Protein AF-W1X6B6-F1 (afdb_monomer)

Structure (mmCIF, N/CA/C/O backbone):
data_AF-W1X6B6-F1
#
_entry.id   AF-W1X6B6-F1
#
loop_
_atom_site.group_PDB
_atom_site.id
_atom_site.type_symbol
_atom_site.labe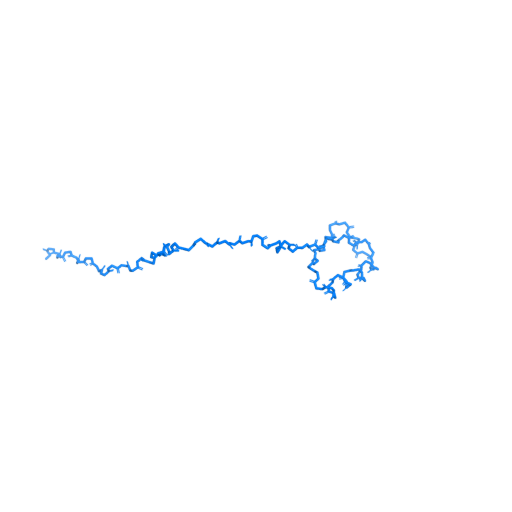l_atom_id
_atom_site.label_alt_id
_atom_site.label_comp_id
_atom_site.label_asym_id
_atom_site.label_entity_id
_atom_site.label_seq_id
_atom_site.pdbx_PDB_ins_code
_atom_site.Cartn_x
_atom_site.Cartn_y
_atom_site.Cartn_z
_atom_site.occupancy
_atom_site.B_iso_or_equiv
_atom_site.auth_seq_id
_atom_site.auth_comp_id
_atom_site.auth_asym_id
_atom_site.auth_atom_id
_atom_site.pdbx_PDB_model_num
ATOM 1 N N . THR A 1 1 ? 38.579 32.196 59.404 1.00 46.78 1 THR A N 1
ATOM 2 C CA . THR A 1 1 ? 38.306 30.844 58.859 1.00 46.78 1 THR A CA 1
ATOM 3 C C . THR A 1 1 ? 38.263 29.861 60.019 1.00 46.78 1 THR A C 1
ATOM 5 O O . THR A 1 1 ? 39.080 30.047 60.912 1.00 46.78 1 THR A O 1
ATOM 8 N N . PRO A 1 2 ? 37.341 28.874 60.070 1.00 46.19 2 PRO A N 1
ATOM 9 C CA . PRO A 1 2 ? 36.519 28.341 58.983 1.00 46.19 2 PRO A CA 1
ATOM 10 C C . PRO A 1 2 ? 35.006 28.624 59.103 1.00 46.19 2 PRO A C 1
ATOM 12 O O . PRO A 1 2 ? 34.505 29.135 60.098 1.00 46.19 2 PRO A O 1
ATOM 15 N N . VAL A 1 3 ? 34.341 28.335 57.987 1.00 39.78 3 VAL A N 1
ATOM 16 C CA . VAL A 1 3 ? 32.943 28.563 57.606 1.00 39.78 3 VAL A CA 1
ATOM 17 C C . VAL A 1 3 ? 32.000 27.609 58.342 1.00 39.78 3 VAL A C 1
ATOM 19 O O . VAL A 1 3 ? 32.225 26.402 58.336 1.00 39.78 3 VAL A O 1
ATOM 22 N N . ALA A 1 4 ? 30.931 28.147 58.937 1.00 48.66 4 ALA A N 1
ATOM 23 C CA . ALA A 1 4 ? 29.806 27.350 59.413 1.00 48.66 4 ALA A CA 1
ATOM 24 C C . ALA A 1 4 ? 28.989 26.857 58.210 1.00 48.66 4 ALA A C 1
ATOM 26 O O . ALA A 1 4 ? 28.508 27.637 57.388 1.00 48.66 4 ALA A O 1
ATOM 27 N N . THR A 1 5 ? 28.914 25.537 58.113 1.00 48.38 5 THR A N 1
ATOM 28 C CA . THR A 1 5 ? 28.314 24.733 57.054 1.00 48.38 5 THR A CA 1
ATOM 29 C C . THR A 1 5 ? 26.830 25.050 56.846 1.00 48.38 5 THR A C 1
ATOM 31 O O . THR A 1 5 ? 26.076 25.229 57.800 1.00 48.38 5 THR A O 1
ATOM 34 N N . ALA A 1 6 ? 26.433 25.113 55.574 1.00 47.22 6 ALA A N 1
ATOM 35 C CA . ALA A 1 6 ? 25.092 25.417 55.095 1.00 47.22 6 ALA A CA 1
ATOM 36 C C . ALA A 1 6 ? 24.004 24.484 55.663 1.00 47.22 6 ALA A C 1
ATOM 38 O O . ALA A 1 6 ? 24.179 23.267 55.732 1.00 47.22 6 ALA A O 1
ATOM 39 N N . ALA A 1 7 ? 22.855 25.070 56.007 1.00 52.44 7 ALA A N 1
ATOM 40 C CA . ALA A 1 7 ? 21.617 24.351 56.282 1.00 52.44 7 ALA A CA 1
ATOM 41 C C . ALA A 1 7 ? 21.093 23.674 54.997 1.00 52.44 7 ALA A C 1
ATOM 43 O O . ALA A 1 7 ? 21.156 24.290 53.928 1.00 52.44 7 ALA A O 1
ATOM 44 N N . PRO A 1 8 ? 20.560 22.440 55.059 1.00 49.66 8 PRO A N 1
ATOM 45 C CA . PRO A 1 8 ? 19.971 21.809 53.891 1.00 49.66 8 PRO A CA 1
ATOM 46 C C . PRO A 1 8 ? 18.658 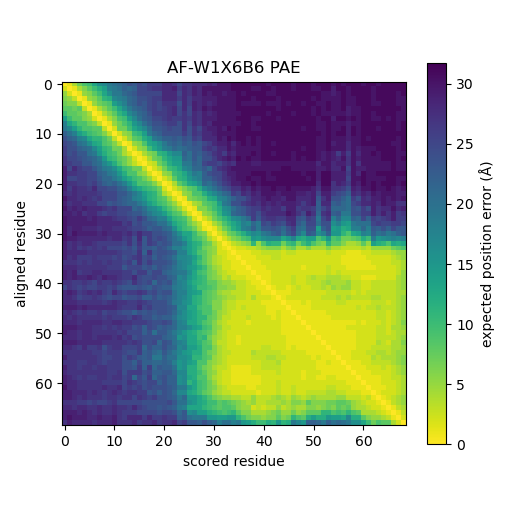22.511 53.537 1.00 49.66 8 PRO A C 1
ATOM 48 O O . PRO A 1 8 ? 17.743 22.650 54.351 1.00 49.66 8 PRO A O 1
ATOM 51 N N . VAL A 1 9 ? 18.619 22.985 52.298 1.00 51.03 9 VAL A N 1
ATOM 52 C CA . VAL A 1 9 ? 17.479 23.614 51.644 1.00 51.03 9 VAL A CA 1
ATOM 53 C C . VAL A 1 9 ? 16.323 22.631 51.471 1.00 51.03 9 VAL A C 1
ATOM 55 O O . VAL A 1 9 ? 16.520 21.473 51.116 1.00 51.03 9 VAL A O 1
ATOM 58 N N . SER A 1 10 ? 15.129 23.161 51.735 1.00 47.59 10 SER A N 1
ATOM 59 C CA . SER A 1 10 ? 13.816 22.829 51.182 1.00 47.59 10 SER A CA 1
ATOM 60 C C . SER A 1 10 ? 13.631 21.434 50.591 1.00 47.59 10 SER A C 1
ATOM 62 O O . SER A 1 10 ? 14.114 21.125 49.503 1.00 47.59 10 SER A O 1
ATOM 64 N N . GLY A 1 11 ? 12.808 20.649 51.292 1.00 46.81 11 GLY A N 1
ATOM 65 C CA . GLY A 1 11 ? 12.278 19.373 50.837 1.00 46.81 11 GLY A CA 1
ATOM 66 C C . GLY A 1 11 ? 11.802 19.437 49.391 1.00 46.81 11 GLY A C 1
ATOM 67 O O . GLY A 1 11 ? 10.867 20.166 49.051 1.00 46.81 11 GLY A O 1
ATOM 68 N N . ALA A 1 12 ? 12.463 18.646 48.550 1.00 50.41 12 ALA A N 1
ATOM 69 C CA . ALA A 1 12 ? 11.942 18.266 47.258 1.00 50.41 12 ALA A CA 1
ATOM 70 C C . ALA A 1 12 ? 10.562 17.644 47.493 1.00 50.41 12 ALA A C 1
ATOM 72 O O . ALA A 1 12 ? 10.428 16.645 48.199 1.00 50.41 12 ALA A O 1
ATOM 73 N N . SER A 1 13 ? 9.525 18.277 46.950 1.00 60.41 13 SER A N 1
ATOM 74 C CA . SER A 1 13 ? 8.201 17.681 46.854 1.00 60.41 13 SER A CA 1
ATOM 75 C C . SER A 1 13 ? 8.320 16.476 45.922 1.00 60.41 13 SER A C 1
ATOM 77 O O . SER A 1 13 ? 8.201 16.590 44.705 1.00 60.41 13 SER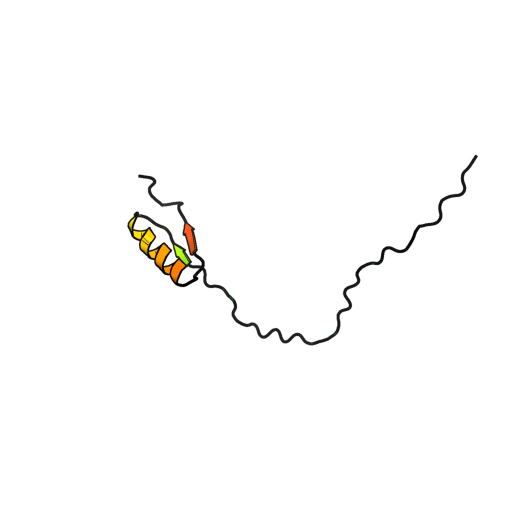 A O 1
ATOM 79 N N . GLU A 1 14 ? 8.644 15.321 46.501 1.00 55.81 14 GLU A N 1
ATOM 80 C CA . GLU A 1 14 ? 8.503 14.031 45.848 1.00 55.81 14 GLU A CA 1
ATOM 81 C C . GLU A 1 14 ? 7.031 13.881 45.467 1.00 55.81 14 GLU A C 1
ATOM 83 O O . GLU A 1 14 ? 6.134 13.817 46.319 1.00 55.81 14 GLU A O 1
ATOM 88 N N . PHE A 1 15 ? 6.781 13.858 44.160 1.00 55.84 15 PHE A N 1
ATOM 89 C CA . PHE A 1 15 ? 5.510 13.440 43.603 1.00 55.84 15 PHE A CA 1
ATOM 90 C C . PHE A 1 15 ? 5.309 11.969 43.964 1.00 55.84 15 PHE A C 1
ATOM 92 O O . PHE A 1 15 ? 5.761 11.063 43.271 1.00 55.84 15 PHE A O 1
ATOM 99 N N . HIS A 1 16 ? 4.645 11.738 45.090 1.00 58.69 16 HIS A N 1
ATOM 100 C CA . HIS A 1 16 ? 4.169 10.428 45.485 1.00 58.69 16 HIS A CA 1
ATOM 101 C C . HIS A 1 16 ? 2.777 10.248 44.868 1.00 58.69 16 HIS A C 1
ATOM 103 O O . HIS A 1 16 ? 1.813 10.817 45.397 1.00 58.69 16 HIS A O 1
ATOM 109 N N . PRO A 1 17 ? 2.609 9.493 43.765 1.00 58.59 17 PRO A N 1
ATOM 110 C CA . PRO A 1 17 ? 1.278 9.188 43.271 1.00 58.59 17 PRO A CA 1
ATOM 111 C C . PRO A 1 17 ? 0.569 8.342 44.333 1.00 58.59 17 PRO A C 1
ATOM 113 O O . PRO A 1 17 ? 0.839 7.151 44.498 1.00 58.59 17 PRO A O 1
ATOM 116 N N . ARG A 1 18 ? -0.336 8.969 45.094 1.00 65.81 18 ARG A N 1
ATOM 117 C CA . ARG A 1 18 ? -1.258 8.262 45.985 1.00 65.81 18 ARG A CA 1
ATOM 118 C C . ARG A 1 18 ? -2.025 7.254 45.133 1.00 65.81 18 ARG A C 1
ATOM 120 O O . ARG A 1 18 ? -2.834 7.643 44.295 1.00 65.81 18 ARG A O 1
ATOM 127 N N . LYS A 1 19 ? -1.801 5.958 45.367 1.00 64.44 19 LYS A N 1
ATOM 128 C CA . LYS A 1 19 ? -2.719 4.905 44.920 1.00 64.44 19 LYS A CA 1
ATOM 129 C C . LYS A 1 19 ? -4.064 5.143 45.613 1.00 64.44 19 LYS A C 1
ATOM 131 O O . LYS A 1 19 ? -4.277 4.701 46.737 1.00 64.44 19 LYS A O 1
ATOM 136 N N . VAL A 1 20 ? -4.955 5.877 44.952 1.00 60.38 20 VAL A N 1
ATOM 137 C CA . VAL A 1 20 ? -6.375 5.914 45.301 1.00 60.38 20 VAL A CA 1
ATOM 138 C C . VAL A 1 20 ? -6.956 4.582 44.846 1.00 60.38 20 VAL A C 1
ATOM 140 O O . VAL A 1 20 ? -6.978 4.273 43.656 1.00 60.38 20 VAL A O 1
ATOM 143 N N . GLY A 1 21 ? -7.346 3.759 45.817 1.00 58.69 2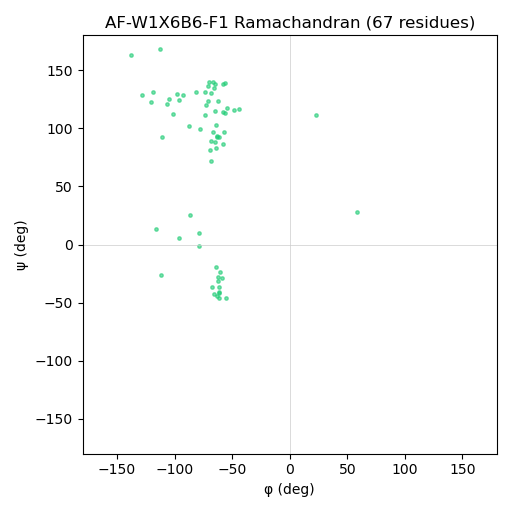1 GLY A N 1
ATOM 144 C CA . GLY A 1 21 ? -8.025 2.493 45.591 1.00 58.69 21 GLY A CA 1
ATOM 145 C C . GLY A 1 21 ? -9.378 2.717 44.927 1.00 58.69 21 GLY A C 1
ATOM 146 O O . GLY A 1 21 ? -10.381 2.917 45.597 1.00 58.69 21 GLY A O 1
ATOM 147 N N . GLY A 1 22 ? -9.393 2.655 43.603 1.00 58.56 22 GLY A N 1
ATOM 148 C CA . GLY A 1 22 ? -10.544 2.247 42.820 1.00 58.56 22 GLY A CA 1
ATOM 149 C C . GLY A 1 22 ? -10.098 1.034 42.026 1.00 58.56 22 GLY A C 1
ATOM 150 O O . GLY A 1 22 ? -9.094 1.109 41.315 1.00 58.56 22 GLY A O 1
ATOM 151 N N . GLN A 1 23 ? -10.791 -0.095 42.173 1.00 62.03 23 GLN A N 1
ATOM 152 C CA . GLN A 1 23 ? -10.652 -1.201 41.234 1.00 62.03 23 GLN A CA 1
ATOM 153 C C . GLN A 1 23 ? -10.978 -0.644 39.851 1.00 62.03 23 GLN A C 1
ATOM 155 O O . GLN A 1 23 ? -12.138 -0.495 39.479 1.00 62.03 23 GLN A O 1
ATOM 160 N N . SER A 1 24 ? -9.940 -0.279 39.101 1.00 59.09 24 SER A N 1
ATOM 161 C CA . SER A 1 24 ? -10.067 -0.043 37.677 1.00 59.09 24 SER A CA 1
ATOM 162 C C . SER A 1 24 ? -10.351 -1.411 37.089 1.00 59.09 24 SER A C 1
ATOM 164 O O . SER A 1 24 ? -9.432 -2.157 36.760 1.00 59.09 24 SER A O 1
ATOM 166 N N . THR A 1 25 ? -11.628 -1.779 36.998 1.00 63.94 25 THR A N 1
ATOM 167 C CA . THR A 1 25 ? -12.065 -2.827 36.086 1.00 63.94 25 THR A CA 1
ATOM 168 C C . THR A 1 25 ? -11.870 -2.265 34.684 1.00 63.94 25 THR A C 1
ATOM 170 O O . THR A 1 25 ? -12.820 -1.871 34.006 1.00 63.94 25 THR A O 1
ATOM 173 N N . MET A 1 26 ? -10.606 -2.158 34.268 1.00 60.47 26 MET A N 1
ATOM 174 C CA . MET A 1 26 ? -10.227 -2.067 32.875 1.00 60.47 26 MET A CA 1
ATOM 175 C C . MET A 1 26 ? -10.659 -3.404 32.293 1.00 60.47 26 MET A C 1
ATOM 177 O O . MET A 1 26 ? -9.900 -4.368 32.250 1.00 60.47 26 MET A O 1
ATOM 181 N N . THR A 1 27 ? -11.942 -3.493 31.942 1.00 61.56 27 THR A N 1
ATOM 182 C CA . THR A 1 27 ? -12.415 -4.493 31.003 1.00 61.56 27 THR A CA 1
ATOM 183 C C . THR A 1 27 ? -11.442 -4.394 29.841 1.00 61.56 27 THR A C 1
ATOM 185 O O . THR A 1 27 ? -11.285 -3.316 29.263 1.00 61.56 27 THR A O 1
ATOM 188 N N . GLN A 1 28 ? -10.678 -5.465 29.598 1.00 60.44 28 GLN A N 1
ATOM 189 C CA . GLN A 1 28 ? -9.830 -5.593 28.421 1.00 60.44 28 GLN A CA 1
ATOM 190 C C . GLN A 1 28 ? -10.760 -5.454 27.221 1.00 60.44 28 GLN A C 1
ATOM 192 O O . GLN A 1 28 ? -11.314 -6.424 26.713 1.00 60.44 28 GLN A O 1
ATOM 197 N N . ARG A 1 29 ? -11.001 -4.216 26.797 1.00 63.66 29 ARG A N 1
ATOM 198 C CA . ARG A 1 29 ? -11.544 -3.951 25.484 1.00 63.66 29 ARG A CA 1
ATOM 199 C C . ARG A 1 29 ? -10.460 -4.491 24.559 1.00 63.66 29 ARG A C 1
ATOM 201 O O . ARG A 1 29 ? -9.307 -4.084 24.724 1.00 63.66 29 ARG A O 1
ATOM 208 N N . PRO A 1 30 ? -10.764 -5.416 23.643 1.00 59.81 30 PRO A N 1
ATOM 209 C CA . PRO A 1 30 ? -9.790 -5.838 22.659 1.00 59.81 30 PRO A CA 1
ATOM 210 C C . PRO A 1 30 ? -9.565 -4.655 21.712 1.00 59.81 30 PRO A C 1
ATOM 212 O O . PRO A 1 30 ? -10.154 -4.563 20.646 1.00 59.81 30 PRO A O 1
ATOM 215 N N . THR A 1 31 ? -8.735 -3.700 22.127 1.00 62.31 31 THR A N 1
ATOM 216 C CA . THR A 1 31 ? -8.204 -2.627 21.282 1.00 62.31 31 THR A CA 1
ATOM 217 C C . THR A 1 31 ? -6.935 -3.099 20.580 1.00 62.31 31 THR A C 1
ATOM 219 O O . THR A 1 31 ? -6.064 -2.291 20.265 1.00 62.31 31 THR A O 1
ATOM 222 N N . ALA A 1 32 ? -6.781 -4.413 20.388 1.00 70.69 32 ALA A N 1
ATOM 223 C CA . ALA A 1 32 ? -5.699 -4.961 19.594 1.00 70.69 32 ALA A CA 1
ATOM 224 C C . ALA A 1 32 ? -5.936 -4.524 18.143 1.00 70.69 32 ALA A C 1
ATOM 226 O O . ALA A 1 32 ? -6.756 -5.099 17.428 1.00 70.69 32 ALA A O 1
ATOM 227 N N 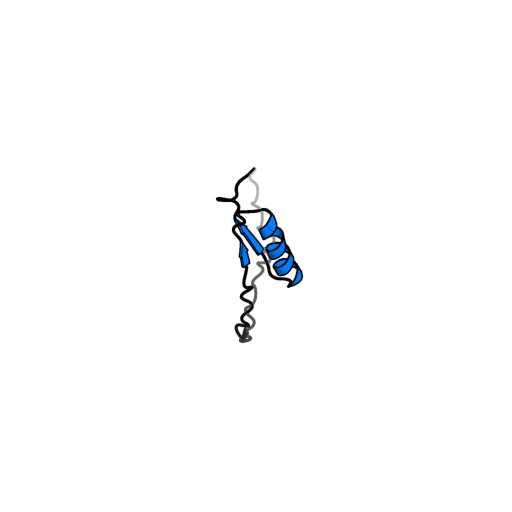. MET A 1 33 ? -5.268 -3.444 17.736 1.00 78.75 33 MET A N 1
ATOM 228 C CA . MET A 1 33 ? -5.312 -2.952 16.366 1.00 78.75 33 MET A CA 1
ATOM 229 C C . MET A 1 33 ? -4.664 -3.996 15.457 1.00 78.75 33 MET A C 1
ATOM 231 O O . MET A 1 33 ? -3.471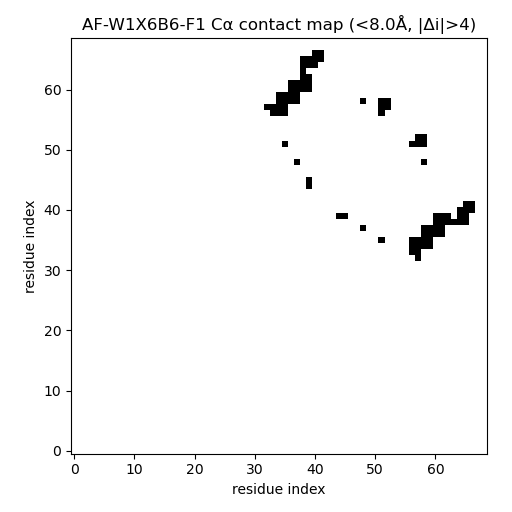 -4.279 15.564 1.00 78.75 33 MET A O 1
ATOM 235 N N . LYS A 1 34 ? -5.460 -4.594 14.568 1.00 86.81 34 LYS A N 1
ATOM 236 C CA . LYS A 1 34 ? -4.971 -5.576 13.599 1.00 86.81 34 LYS A CA 1
ATOM 237 C C . LYS A 1 34 ? -4.268 -4.855 12.448 1.00 86.81 34 LYS A C 1
ATOM 239 O O . LYS A 1 34 ? -4.928 -4.368 11.531 1.00 86.81 34 LYS A O 1
ATOM 244 N N . VAL A 1 35 ? -2.940 -4.818 12.510 1.00 92.94 35 VAL A N 1
ATOM 245 C CA . VAL A 1 35 ? -2.071 -4.308 11.441 1.00 92.94 35 VAL A CA 1
ATOM 246 C C . VAL A 1 35 ? -2.086 -5.266 10.251 1.00 92.94 35 VAL A C 1
ATOM 248 O O . VAL A 1 35 ? -2.103 -6.486 10.423 1.00 92.94 35 VAL A O 1
ATOM 251 N N . VAL A 1 36 ? -2.108 -4.711 9.042 1.00 94.81 36 VAL A N 1
ATOM 252 C CA . VAL A 1 36 ? -1.970 -5.464 7.793 1.00 94.81 36 VAL A CA 1
ATOM 253 C C . VAL A 1 36 ? -0.519 -5.401 7.348 1.00 94.81 36 VAL A C 1
ATOM 255 O O . VAL A 1 36 ? 0.019 -4.311 7.199 1.00 94.81 36 VAL A O 1
ATOM 258 N N . VAL A 1 37 ? 0.109 -6.554 7.138 1.00 94.75 37 VAL A N 1
ATOM 259 C CA . VAL A 1 37 ? 1.459 -6.639 6.569 1.00 94.75 37 VAL A CA 1
ATOM 260 C C . VAL A 1 37 ? 1.332 -6.933 5.079 1.00 94.75 37 VAL A C 1
ATOM 262 O O . VAL A 1 37 ? 0.588 -7.840 4.705 1.00 94.75 37 VAL A O 1
ATOM 265 N N . ILE A 1 38 ? 2.015 -6.153 4.243 1.00 94.62 38 ILE A N 1
ATOM 266 C CA . ILE A 1 38 ? 2.000 -6.296 2.784 1.00 94.62 38 ILE A CA 1
ATOM 267 C C . ILE A 1 38 ? 3.441 -6.352 2.276 1.00 94.62 38 ILE A C 1
ATOM 269 O O . ILE A 1 38 ? 4.240 -5.475 2.587 1.00 94.62 38 ILE A O 1
ATOM 273 N N . GLU A 1 39 ? 3.746 -7.372 1.478 1.00 94.94 39 GLU A N 1
ATOM 274 C CA . GLU A 1 39 ? 5.006 -7.535 0.745 1.00 94.94 39 GLU A CA 1
ATOM 275 C C . GLU A 1 39 ? 4.726 -7.362 -0.751 1.00 94.94 39 GLU A C 1
ATOM 277 O O . GLU A 1 39 ? 4.305 -8.325 -1.399 1.00 94.94 39 GLU A O 1
ATOM 282 N N . PRO A 1 40 ? 4.869 -6.143 -1.297 1.00 94.25 40 PRO A N 1
ATOM 283 C CA . PRO A 1 40 ? 4.588 -5.898 -2.700 1.00 94.25 40 PRO A CA 1
ATOM 284 C C . PRO A 1 40 ? 5.658 -6.556 -3.575 1.00 94.25 40 PRO A C 1
ATOM 286 O O . PRO A 1 40 ? 6.853 -6.471 -3.290 1.00 94.25 40 PRO A O 1
ATOM 289 N N . LYS A 1 41 ? 5.225 -7.205 -4.655 1.00 91.25 41 LYS A N 1
ATOM 290 C CA . LYS A 1 41 ? 6.107 -7.789 -5.680 1.00 91.25 41 LYS A CA 1
ATOM 291 C C . LYS A 1 41 ? 5.998 -7.062 -7.010 1.00 91.25 41 LYS A C 1
ATOM 293 O O . LYS A 1 41 ? 6.939 -7.102 -7.792 1.00 91.25 41 LYS A O 1
ATOM 298 N N . VAL A 1 42 ? 4.853 -6.432 -7.259 1.00 91.44 42 VAL A N 1
ATOM 299 C CA . VAL A 1 4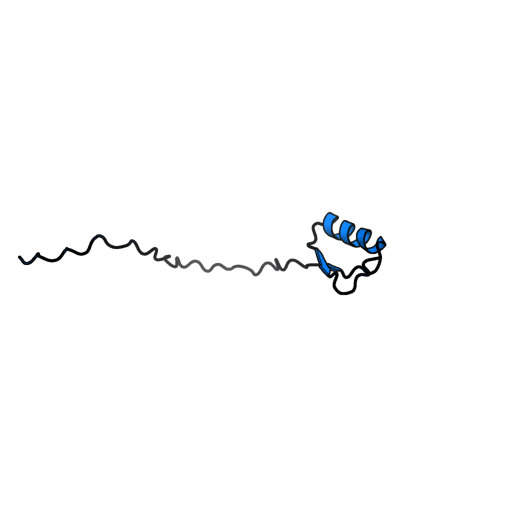2 ? 4.550 -5.684 -8.482 1.00 91.44 42 VAL A CA 1
ATOM 300 C C . VAL A 1 42 ? 3.825 -4.381 -8.128 1.00 91.44 42 VAL A C 1
ATOM 302 O O . VAL A 1 42 ? 3.317 -4.224 -7.015 1.00 91.44 42 VAL A O 1
ATOM 305 N N . PHE A 1 43 ? 3.773 -3.423 -9.055 1.00 89.38 43 PHE A N 1
ATOM 306 C CA . PHE A 1 43 ? 3.169 -2.109 -8.797 1.00 89.38 43 PHE A CA 1
ATOM 307 C C . PHE A 1 43 ? 1.669 -2.195 -8.474 1.00 89.38 43 PHE A C 1
ATOM 309 O O . PHE A 1 43 ? 1.147 -1.416 -7.677 1.00 89.38 43 PHE A O 1
ATOM 316 N N . GLU A 1 44 ? 0.977 -3.170 -9.047 1.00 92.94 44 GLU A N 1
ATOM 317 C CA . GLU A 1 44 ? -0.451 -3.427 -8.889 1.00 92.94 44 GLU A CA 1
ATOM 318 C C . GLU A 1 44 ? -0.836 -3.719 -7.425 1.00 92.94 44 GLU A C 1
ATOM 320 O O . GLU A 1 44 ? -1.956 -3.430 -7.004 1.00 92.94 44 GLU A O 1
ATOM 325 N N . ASP A 1 45 ? 0.108 -4.177 -6.591 1.00 91.75 45 ASP A N 1
ATOM 326 C CA . ASP A 1 45 ? -0.108 -4.373 -5.150 1.00 91.75 45 ASP A CA 1
ATOM 327 C C . ASP A 1 45 ? -0.399 -3.051 -4.404 1.00 91.75 45 ASP A C 1
ATOM 329 O O . ASP A 1 45 ? -0.980 -3.051 -3.309 1.00 91.75 45 ASP A O 1
ATOM 333 N N . SER A 1 46 ? -0.050 -1.903 -5.002 1.00 93.25 46 SER A N 1
ATOM 334 C CA . SER A 1 46 ? -0.345 -0.568 -4.462 1.00 93.25 46 SER A CA 1
ATOM 335 C C . SER A 1 46 ? -1.847 -0.287 -4.332 1.00 93.25 46 SER A C 1
ATOM 337 O O . SER A 1 46 ? -2.267 0.440 -3.420 1.00 93.25 46 SER A O 1
ATOM 339 N N . GLU A 1 47 ? -2.686 -0.916 -5.161 1.00 96.06 47 GLU A N 1
ATOM 340 C CA . GLU A 1 47 ? -4.140 -0.798 -5.050 1.00 96.06 47 GLU A CA 1
ATOM 341 C C . GLU A 1 47 ? -4.642 -1.419 -3.741 1.00 96.06 47 GLU A C 1
ATOM 343 O O . GLU A 1 47 ? -5.451 -0.819 -3.029 1.00 96.06 47 GLU A O 1
ATOM 348 N N . ASN A 1 48 ? -4.106 -2.583 -3.360 1.00 94.81 48 ASN A N 1
ATOM 349 C CA . ASN A 1 48 ? -4.454 -3.244 -2.103 1.00 94.81 48 ASN A CA 1
ATOM 350 C C . ASN A 1 48 ? -4.050 -2.393 -0.891 1.00 94.81 48 ASN A C 1
ATOM 352 O O . ASN A 1 48 ? -4.864 -2.196 0.010 1.00 94.81 48 ASN A O 1
ATOM 356 N N . ILE A 1 49 ? -2.842 -1.816 -0.890 1.00 95.38 49 ILE A N 1
ATOM 357 C CA . ILE A 1 49 ? -2.392 -0.886 0.164 1.00 95.38 49 ILE A CA 1
ATOM 358 C C . ILE A 1 49 ? -3.387 0.274 0.310 1.00 95.38 49 ILE A C 1
ATOM 360 O O . ILE A 1 49 ? -3.821 0.595 1.418 1.00 95.38 49 ILE A O 1
ATOM 364 N N . THR A 1 50 ? -3.805 0.861 -0.812 1.00 96.44 50 THR A N 1
ATOM 365 C CA . THR A 1 50 ? -4.759 1.976 -0.829 1.00 96.44 50 THR A CA 1
ATOM 366 C C . THR A 1 50 ? -6.112 1.581 -0.238 1.00 96.44 50 THR A C 1
ATOM 368 O O . THR A 1 50 ? -6.684 2.345 0.540 1.00 96.44 50 THR A O 1
ATOM 371 N N . HIS A 1 51 ? -6.621 0.386 -0.553 1.00 97.06 51 HIS A N 1
ATOM 372 C CA . HIS A 1 51 ? -7.869 -0.118 0.024 1.00 97.06 51 HIS A CA 1
ATOM 373 C C . HIS A 1 51 ? -7.784 -0.255 1.548 1.00 97.06 51 HIS A C 1
ATOM 375 O O . HIS A 1 51 ? -8.661 0.240 2.251 1.00 97.06 51 HIS A O 1
ATOM 381 N N . GLN A 1 52 ? -6.695 -0.826 2.074 1.00 95.56 52 GLN A N 1
ATOM 382 C CA . GLN A 1 52 ? -6.522 -0.963 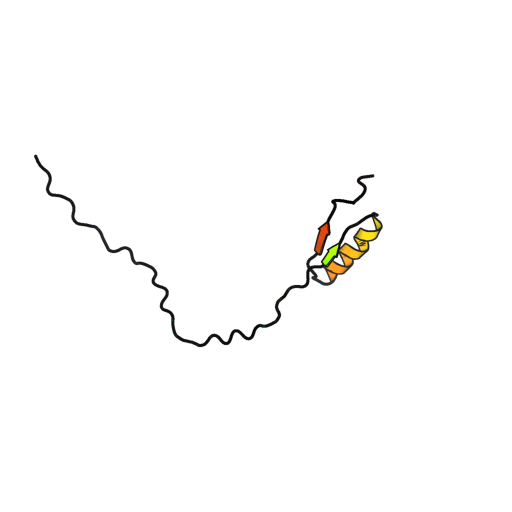3.525 1.00 95.56 52 GLN A CA 1
ATOM 383 C C . GLN A 1 52 ? -6.478 0.397 4.237 1.00 95.56 52 GLN A C 1
ATOM 385 O O . GLN A 1 52 ? -7.079 0.563 5.299 1.00 95.56 52 GLN A O 1
ATOM 390 N N . LEU A 1 53 ? -5.798 1.381 3.642 1.00 95.75 53 LEU A N 1
ATOM 391 C CA . LEU A 1 53 ? -5.720 2.732 4.198 1.00 95.75 53 LEU A CA 1
ATOM 392 C C . LEU A 1 53 ? -7.077 3.450 4.164 1.00 95.75 53 LEU A C 1
ATOM 394 O O . LEU A 1 53 ? -7.409 4.150 5.120 1.00 95.75 53 LEU A O 1
ATOM 398 N N . ARG A 1 54 ? -7.889 3.244 3.113 1.00 96.56 54 ARG A N 1
ATOM 399 C CA . ARG A 1 54 ? -9.274 3.755 3.047 1.00 96.56 54 ARG A CA 1
ATOM 400 C C . ARG A 1 54 ? -10.153 3.180 4.156 1.00 96.56 54 ARG A C 1
ATOM 402 O O . ARG A 1 54 ? -10.958 3.911 4.722 1.00 96.56 54 ARG A O 1
ATOM 409 N N . ASP A 1 55 ? -9.941 1.918 4.513 1.00 95.12 55 ASP A N 1
ATOM 410 C CA . ASP A 1 55 ? -10.650 1.243 5.606 1.00 95.12 55 ASP A CA 1
ATOM 411 C C . ASP A 1 55 ? -10.114 1.616 7.001 1.00 95.12 55 ASP A C 1
ATOM 413 O O . ASP A 1 55 ? -10.483 0.996 8.002 1.00 95.12 55 ASP A O 1
ATOM 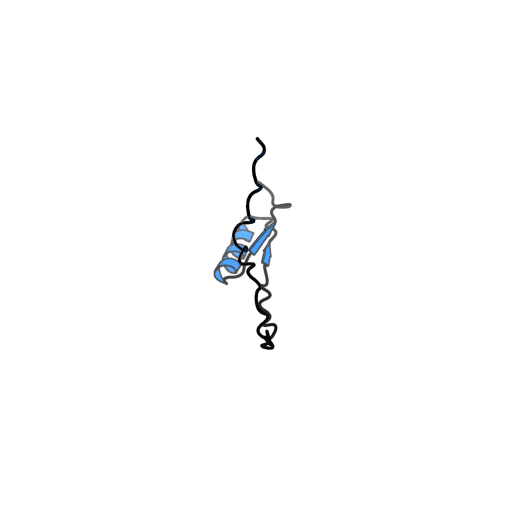417 N N . MET A 1 56 ? -9.233 2.622 7.092 1.00 94.88 56 MET A N 1
ATOM 418 C CA . MET A 1 56 ? -8.586 3.069 8.331 1.00 94.88 56 MET A CA 1
ATOM 419 C C . MET A 1 56 ? -7.786 1.962 9.028 1.00 94.88 56 MET A C 1
ATOM 421 O O . MET A 1 56 ? -7.616 1.964 10.251 1.00 94.88 56 MET A O 1
ATOM 425 N N . ARG A 1 57 ? -7.277 0.998 8.255 1.00 94.69 57 ARG A N 1
ATOM 426 C CA . ARG A 1 57 ? -6.461 -0.095 8.777 1.00 94.69 57 ARG A CA 1
ATOM 427 C C . ARG A 1 57 ? -4.983 0.288 8.690 1.00 94.69 57 ARG A C 1
ATOM 429 O O . ARG A 1 57 ? -4.525 0.678 7.619 1.00 94.69 57 ARG A O 1
ATOM 436 N N . PRO A 1 58 ? -4.211 0.169 9.785 1.00 95.12 58 PRO A N 1
ATOM 437 C CA . PRO A 1 58 ? -2.778 0.424 9.739 1.00 95.12 58 PRO A CA 1
ATOM 438 C C . PRO A 1 58 ? -2.090 -0.629 8.865 1.00 95.12 58 PRO A C 1
ATOM 440 O O . PRO A 1 58 ? -2.359 -1.827 9.002 1.00 95.12 58 PRO A O 1
ATOM 443 N N . VAL A 1 59 ? -1.194 -0.177 7.988 1.00 96.19 59 VAL A N 1
ATOM 444 C CA . VAL A 1 59 ? -0.457 -1.026 7.045 1.00 96.19 59 VAL A CA 1
ATOM 445 C C . VAL A 1 59 ? 1.038 -0.926 7.327 1.00 96.19 59 VAL A C 1
ATOM 447 O O . VAL A 1 59 ? 1.576 0.173 7.440 1.00 96.19 59 VAL A O 1
ATOM 450 N N . LEU A 1 60 ? 1.704 -2.073 7.422 1.00 96.00 60 LEU A N 1
ATOM 451 C CA . LEU A 1 60 ? 3.155 -2.209 7.384 1.00 96.00 60 LEU A CA 1
ATOM 452 C C . LEU A 1 60 ? 3.530 -2.768 6.016 1.00 96.00 60 LEU A C 1
ATOM 454 O O . LEU A 1 60 ? 3.023 -3.816 5.617 1.00 96.00 60 LEU A O 1
ATOM 458 N N . ILE A 1 61 ? 4.412 -2.072 5.307 1.00 95.75 61 ILE A N 1
ATOM 459 C CA . ILE A 1 61 ? 4.870 -2.488 3.983 1.00 95.75 61 ILE A CA 1
ATOM 460 C C . ILE A 1 61 ? 6.301 -2.998 4.124 1.00 95.75 61 ILE A C 1
ATOM 462 O O . ILE A 1 61 ? 7.169 -2.267 4.601 1.00 95.75 61 ILE A O 1
ATOM 466 N N . ASN A 1 62 ? 6.528 -4.253 3.750 1.00 94.75 62 ASN A N 1
ATOM 467 C CA . ASN A 1 62 ? 7.840 -4.880 3.763 1.00 94.75 62 ASN A CA 1
ATOM 468 C C . ASN A 1 62 ? 8.409 -4.915 2.337 1.00 94.75 62 ASN A C 1
ATOM 470 O O . ASN A 1 62 ? 7.898 -5.634 1.485 1.00 94.75 62 ASN A O 1
ATOM 474 N N . PHE A 1 63 ? 9.471 -4.144 2.104 1.00 93.88 63 PHE A N 1
ATOM 475 C CA . PHE A 1 63 ? 10.129 -4.021 0.801 1.00 93.88 63 PHE A CA 1
ATOM 476 C C . PHE A 1 63 ? 11.347 -4.939 0.626 1.00 93.88 63 PHE A C 1
ATOM 478 O O . PHE A 1 63 ? 12.036 -4.837 -0.383 1.00 93.88 63 PHE A O 1
ATOM 485 N N . GLU A 1 64 ? 11.645 -5.830 1.578 1.00 91.19 64 GLU A N 1
ATOM 486 C CA . GLU A 1 64 ? 12.875 -6.640 1.543 1.00 91.19 64 GLU A CA 1
ATOM 487 C C . GLU A 1 64 ? 13.005 -7.524 0.294 1.00 91.19 64 GLU A C 1
ATOM 489 O O . GLU A 1 64 ? 14.117 -7.795 -0.149 1.00 91.19 64 GLU A O 1
ATOM 494 N N . ASN A 1 65 ? 11.879 -7.940 -0.293 1.00 88.25 65 ASN A N 1
ATOM 495 C CA . ASN A 1 65 ? 11.833 -8.792 -1.485 1.00 88.25 65 ASN A CA 1
ATOM 496 C C . ASN A 1 65 ? 11.186 -8.098 -2.695 1.00 88.25 65 ASN A C 1
ATOM 498 O O . ASN A 1 65 ? 10.805 -8.772 -3.653 1.00 88.25 65 ASN A O 1
ATOM 502 N N . THR A 1 66 ? 10.993 -6.780 -2.637 1.00 87.38 66 THR A N 1
ATOM 503 C CA . THR A 1 66 ? 10.388 -6.020 -3.735 1.00 87.38 66 THR A CA 1
ATOM 504 C C . THR A 1 66 ? 11.445 -5.714 -4.789 1.00 87.38 66 THR A C 1
ATOM 506 O O . THR A 1 66 ? 12.530 -5.236 -4.458 1.00 87.38 66 THR A O 1
ATOM 509 N N . ASP A 1 67 ? 11.127 -5.985 -6.055 1.00 84.94 67 ASP A N 1
ATOM 510 C CA . ASP A 1 67 ? 12.021 -5.662 -7.163 1.00 84.94 67 ASP A CA 1
ATOM 511 C C . ASP A 1 67 ? 12.117 -4.129 -7.336 1.00 84.94 67 ASP A C 1
ATOM 513 O O . ASP A 1 67 ? 11.086 -3.448 -7.322 1.00 84.94 67 ASP A O 1
ATOM 517 N N . PRO A 1 68 ? 13.328 -3.552 -7.433 1.00 76.62 68 PRO A N 1
ATOM 518 C CA . PRO A 1 68 ? 13.503 -2.114 -7.610 1.00 76.62 68 PRO A CA 1
ATOM 519 C C . PRO A 1 68 ? 13.277 -1.625 -9.056 1.00 76.62 68 PRO A C 1
ATOM 521 O O . PRO A 1 68 ? 13.437 -0.421 -9.287 1.00 76.62 68 PRO A O 1
ATOM 524 N N . HIS A 1 69 ? 12.968 -2.511 -10.014 1.00 62.03 69 HIS A N 1
ATOM 525 C CA . HIS A 1 69 ? 12.935 -2.237 -11.457 1.00 62.03 69 HIS A CA 1
ATOM 526 C C . HIS A 1 69 ? 11.544 -2.302 -12.096 1.00 62.03 69 HIS A C 1
ATOM 528 O O . HIS A 1 69 ? 10.787 -3.272 -11.872 1.00 62.03 69 HIS A O 1
#

Secondary structure (DSSP, 8-state):
--PPPPPPP-------------------------PEEE--SSTTHHHHHHHHHHTT--EEE--TT----

Nearest PDB structures (foldseek):
  8oy0-assembly1_B  TM=7.178E-01  e=1.133E+00  Acinetobacter baumannii ATCC 17978
  8oy0-assembly1_C  TM=7.167E-01  e=1.614E+00  Acinetobacter baumannii ATCC 17978
  8oy0-assembly1_D  TM=7.127E-01  e=1.614E+00  Acinetobacter baumannii ATCC 17978

Radius of gyration: 28.48 Å; Cα contacts (8 Å, |Δi|>4): 45; chains: 1; bounding box: 51×40×71 Å

Foldseek 3Di:
DDDDDDDDDDDDPPPDPPPPDDPPPPVPPVPVQDEAEAEDADPVCVVVVVVCVVVVHHYDYDPPNHDPD

pLDDT: mean 75.25, std 19.09, range [39.78, 97.06]

Mean predicted aligned error: 17.05 Å

Solvent-accessible surface area (backbone atoms only — not comparable to full-atom values): 4920 Å² total; per-residue (Å²): 136,85,82,85,78,80,79,87,75,76,83,76,83,71,86,72,82,75,84,73,92,62,89,76,78,72,70,81,66,85,73,74,77,74,67,43,78,44,72,46,71,54,79,74,48,53,58,56,55,50,52,41,51,75,70,73,38,54,73,46,78,48,63,92,79,37,68,94,122

Sequence (69 aa):
TPVATAAPVSGASEFHPRKVGGQSTMTQRPTAMKVVVIEPKVFEDSENITHQLRDMRPVLINFENTDPH

InterPro domains:
  IPR007561 Cell division protein SepF/SepF-related [PF04472] (35-68)
  IPR038594 SepF-like superfamily [G3DSA:3.30.110.150] (30-69)

Organism: NCBI:txid408170